Protein AF-A0A925DQ74-F1 (afdb_monomer)

Mean predicted aligned error: 6.19 Å

Foldseek 3Di:
DVLVVVLVVLLVLLVLCVDPDPDPVSNVSSVVCLVPLVVSLVVLVVQLVVLVVDPPPSVVSNVSSVNSNVSSCVSVVVVVVVVVPDDD

Sequence (88 aa):
MWRLIFPVITFFLSLLTVLRAPTNLLWRLSVAITEFPYIFIFTSTVLFVLSFWAAKYKIALLGINGFALVLFIVPLIQTYNCAAVLPV

pLDDT: mean 82.61, std 5.76, range [62.91, 89.75]

Structure (mmCIF, N/CA/C/O backbone):
data_AF-A0A925DQ74-F1
#
_entry.id   AF-A0A925DQ74-F1
#
loop_
_atom_site.group_PDB
_atom_site.id
_atom_site.type_symbol
_atom_site.label_atom_id
_atom_site.label_alt_id
_atom_site.label_comp_id
_atom_site.label_asym_id
_atom_site.label_entity_id
_atom_site.label_seq_id
_atom_site.pdbx_PDB_ins_code
_atom_site.Cartn_x
_atom_site.Cartn_y
_atom_site.Cartn_z
_atom_site.occupancy
_atom_site.B_iso_or_equiv
_atom_site.auth_seq_id
_atom_site.auth_comp_id
_atom_site.auth_asym_id
_atom_site.auth_atom_id
_atom_site.pdbx_PDB_model_num
ATOM 1 N N . MET A 1 1 ? -13.225 -1.374 14.712 1.00 62.91 1 MET A N 1
ATOM 2 C CA . MET A 1 1 ? -11.759 -1.287 14.884 1.00 62.91 1 MET A CA 1
ATOM 3 C C . MET A 1 1 ? -11.015 -2.046 13.789 1.00 6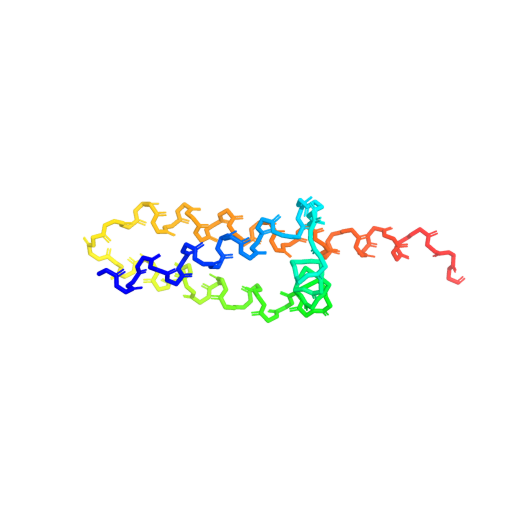2.91 1 MET A C 1
ATOM 5 O O . MET A 1 1 ? -10.251 -1.403 13.090 1.00 62.91 1 MET A O 1
ATOM 9 N N . TRP A 1 2 ? -11.317 -3.327 13.527 1.00 68.25 2 TRP A N 1
ATOM 10 C CA . TRP A 1 2 ? -10.741 -4.103 12.404 1.00 68.25 2 TRP A CA 1
ATOM 11 C C . TRP A 1 2 ? -10.735 -3.378 11.044 1.00 68.25 2 TRP A C 1
ATOM 13 O O . TRP A 1 2 ? -9.724 -3.362 10.357 1.00 68.25 2 TRP A O 1
ATOM 23 N N . ARG A 1 3 ? -11.817 -2.660 10.717 1.00 67.12 3 ARG A N 1
ATOM 24 C CA . ARG A 1 3 ? -11.945 -1.847 9.491 1.00 67.12 3 ARG A CA 1
ATOM 25 C C . ARG A 1 3 ? -10.881 -0.753 9.308 1.00 67.12 3 ARG A C 1
ATOM 27 O O . ARG A 1 3 ? -10.695 -0.319 8.183 1.00 67.12 3 ARG A O 1
ATOM 34 N N . LEU A 1 4 ? -10.222 -0.294 10.377 1.00 69.50 4 LEU A N 1
ATOM 35 C CA . LEU A 1 4 ? -9.132 0.694 10.318 1.00 69.50 4 LEU A CA 1
ATOM 36 C C . LEU A 1 4 ? -7.751 0.031 10.248 1.00 69.50 4 LEU A C 1
ATOM 38 O O . LEU A 1 4 ? -6.838 0.588 9.653 1.00 69.50 4 LEU A O 1
ATOM 42 N N . ILE A 1 5 ? -7.609 -1.168 10.817 1.00 82.00 5 ILE A N 1
ATOM 43 C CA . ILE A 1 5 ? -6.328 -1.878 10.918 1.00 82.00 5 ILE A CA 1
ATOM 44 C C . ILE A 1 5 ? -5.801 -2.250 9.527 1.00 82.00 5 ILE A C 1
ATOM 46 O O . ILE A 1 5 ? -4.641 -1.985 9.229 1.00 82.00 5 ILE A O 1
ATOM 50 N N . PHE A 1 6 ? -6.655 -2.786 8.648 1.00 80.88 6 PHE A N 1
ATOM 51 C CA . PHE A 1 6 ? -6.260 -3.141 7.278 1.00 80.88 6 PHE A CA 1
ATOM 52 C C . PHE A 1 6 ? -5.749 -1.941 6.454 1.00 80.88 6 PHE A C 1
ATOM 54 O O . PHE A 1 6 ? -4.649 -2.041 5.910 1.00 80.88 6 PHE A O 1
ATOM 61 N N . PRO A 1 7 ? -6.464 -0.798 6.387 1.00 81.00 7 PRO A N 1
ATOM 62 C CA . PRO A 1 7 ? -5.965 0.412 5.732 1.00 81.00 7 PRO A CA 1
ATOM 63 C C . PRO A 1 7 ? -4.635 0.905 6.294 1.00 81.00 7 PRO A C 1
ATOM 65 O O . PRO A 1 7 ? -3.750 1.281 5.536 1.00 81.00 7 PRO A O 1
ATOM 68 N N . VAL A 1 8 ? -4.485 0.895 7.621 1.00 83.50 8 VAL A N 1
ATOM 69 C CA . VAL A 1 8 ? -3.272 1.386 8.286 1.00 83.50 8 VAL A CA 1
ATOM 70 C C . VAL A 1 8 ? -2.073 0.503 7.949 1.00 83.50 8 VAL A C 1
ATOM 72 O O . VAL A 1 8 ? -1.025 1.019 7.575 1.00 83.50 8 VAL A O 1
ATOM 75 N N . ILE A 1 9 ? -2.230 -0.821 8.007 1.00 85.00 9 ILE A N 1
ATOM 76 C CA . ILE A 1 9 ? -1.180 -1.762 7.594 1.00 85.00 9 ILE A CA 1
ATOM 77 C C . ILE A 1 9 ? -0.836 -1.545 6.117 1.00 85.00 9 ILE A C 1
ATOM 79 O O . ILE A 1 9 ? 0.330 -1.376 5.780 1.00 85.00 9 ILE A O 1
ATOM 83 N N . THR A 1 10 ? -1.845 -1.465 5.247 1.00 83.38 10 THR A N 1
ATOM 84 C CA . THR A 1 10 ? -1.660 -1.238 3.802 1.00 83.38 10 THR A CA 1
ATOM 85 C C . THR A 1 10 ? -0.901 0.063 3.524 1.00 83.38 10 THR A C 1
ATOM 87 O O . THR A 1 10 ? -0.030 0.102 2.660 1.00 83.38 10 THR A O 1
ATOM 90 N N . PHE A 1 11 ? -1.169 1.113 4.299 1.00 83.25 11 PHE A N 1
ATOM 91 C CA . PHE A 1 11 ? -0.451 2.380 4.222 1.00 83.25 11 PHE A CA 1
ATOM 92 C C . PHE A 1 11 ? 1.013 2.265 4.661 1.00 83.25 11 PHE A C 1
ATOM 94 O O . PHE A 1 11 ? 1.890 2.782 3.973 1.00 83.25 11 PHE A O 1
ATOM 101 N N . PHE A 1 12 ? 1.309 1.537 5.743 1.00 83.56 12 PHE A N 1
ATOM 102 C CA . PHE A 1 12 ? 2.695 1.267 6.143 1.00 83.56 12 PHE A CA 1
ATOM 103 C C . PHE A 1 12 ? 3.458 0.439 5.102 1.00 83.56 12 PHE A C 1
ATOM 105 O O . PHE A 1 12 ? 4.619 0.739 4.827 1.00 83.56 12 PHE A O 1
ATOM 112 N N . LEU A 1 13 ? 2.811 -0.561 4.490 1.00 82.69 13 LEU A N 1
ATOM 113 C CA . LEU A 1 13 ? 3.393 -1.292 3.359 1.00 82.69 13 LEU A CA 1
ATOM 114 C C . LEU A 1 13 ? 3.673 -0.369 2.173 1.00 82.69 13 LEU A C 1
ATOM 116 O O . LEU A 1 13 ? 4.705 -0.497 1.525 1.00 82.69 13 LEU A O 1
ATOM 120 N N . SER A 1 14 ? 2.788 0.586 1.915 1.00 81.81 14 SER A N 1
ATOM 121 C CA . SER A 1 14 ? 2.986 1.554 0.845 1.00 81.81 14 SER A CA 1
ATOM 122 C C . SER A 1 14 ? 4.137 2.528 1.129 1.00 81.81 14 SER A C 1
ATOM 124 O O . SER A 1 14 ? 4.897 2.869 0.234 1.00 81.81 14 SER A O 1
ATOM 126 N N . LEU A 1 15 ? 4.375 2.909 2.390 1.00 81.81 15 LEU A N 1
ATOM 127 C CA . LEU A 1 15 ? 5.558 3.708 2.745 1.00 81.81 15 LEU A CA 1
ATOM 128 C C . LEU A 1 15 ? 6.884 3.001 2.413 1.00 81.81 15 LEU A C 1
ATOM 130 O O . LEU A 1 15 ? 7.864 3.670 2.086 1.00 81.81 15 LEU A O 1
ATOM 134 N N . LEU A 1 16 ? 6.922 1.667 2.486 1.00 82.44 16 LEU A N 1
ATOM 135 C CA . LEU A 1 16 ? 8.116 0.867 2.185 1.00 82.44 16 LEU A CA 1
ATOM 136 C C . LEU A 1 16 ? 8.507 0.886 0.701 1.00 82.44 16 LEU A C 1
ATOM 138 O O . LEU A 1 16 ? 9.624 0.478 0.387 1.00 82.44 16 LEU A O 1
ATOM 142 N N . THR A 1 17 ? 7.636 1.347 -0.204 1.00 77.75 17 THR A N 1
ATOM 143 C CA . THR A 1 17 ? 7.987 1.508 -1.628 1.00 77.75 17 THR A CA 1
ATOM 144 C C . THR A 1 17 ? 8.769 2.793 -1.894 1.00 77.75 17 THR A C 1
ATOM 146 O O . THR A 1 17 ? 9.496 2.873 -2.881 1.00 77.75 17 THR A O 1
ATOM 149 N N . VAL A 1 18 ? 8.647 3.797 -1.019 1.00 78.75 18 VAL A N 1
ATOM 150 C CA . VAL A 1 18 ? 9.298 5.108 -1.186 1.00 78.75 18 VAL A CA 1
ATOM 151 C C . VAL A 1 18 ? 10.451 5.304 -0.203 1.00 78.75 18 VAL A C 1
ATOM 153 O O . VAL A 1 18 ? 11.464 5.911 -0.550 1.00 78.75 18 VAL A O 1
ATOM 156 N N . LEU A 1 19 ? 10.338 4.781 1.020 1.00 80.88 19 LEU A N 1
ATOM 157 C CA . LEU A 1 19 ? 11.388 4.884 2.030 1.00 80.88 19 LEU A CA 1
ATOM 158 C C . LEU A 1 19 ? 12.353 3.698 1.957 1.00 80.88 19 LEU A C 1
ATOM 160 O O . LEU A 1 19 ? 11.942 2.539 1.942 1.00 80.88 19 LEU A O 1
ATOM 164 N N . ARG A 1 20 ? 13.661 3.983 2.010 1.00 67.56 20 ARG A N 1
ATOM 165 C CA . ARG A 1 20 ? 14.687 2.943 2.165 1.00 67.56 20 ARG A CA 1
ATOM 166 C C . ARG A 1 20 ? 14.521 2.247 3.513 1.00 67.56 20 ARG A C 1
ATOM 168 O O . ARG A 1 20 ? 14.654 2.868 4.565 1.00 67.56 20 ARG A O 1
ATOM 175 N N . ALA A 1 21 ? 14.266 0.945 3.469 1.00 74.00 21 ALA A N 1
ATOM 176 C CA . ALA A 1 21 ? 14.154 0.119 4.657 1.00 74.00 21 ALA A CA 1
ATOM 177 C C . ALA A 1 21 ? 15.510 0.016 5.398 1.00 74.00 21 ALA A C 1
ATOM 179 O O . ALA A 1 21 ? 16.490 -0.418 4.792 1.00 74.00 21 ALA A O 1
ATOM 180 N N . PRO A 1 22 ? 15.586 0.359 6.700 1.00 71.38 22 PRO A N 1
ATOM 181 C CA . PRO A 1 22 ? 16.840 0.336 7.463 1.00 71.38 22 PRO A CA 1
ATOM 182 C C . PRO A 1 22 ? 17.257 -1.068 7.936 1.00 71.38 22 PRO A C 1
ATOM 184 O O . PRO A 1 22 ? 18.370 -1.250 8.420 1.00 71.38 22 PRO A O 1
ATOM 187 N N . THR A 1 23 ? 16.376 -2.068 7.842 1.00 84.31 23 THR A N 1
ATOM 188 C CA . THR A 1 23 ? 16.584 -3.415 8.403 1.00 84.31 23 THR A CA 1
ATOM 189 C C . THR A 1 23 ? 16.363 -4.491 7.342 1.00 84.31 23 THR A C 1
ATOM 191 O O . THR A 1 23 ? 15.457 -4.367 6.521 1.00 84.31 23 THR A O 1
ATOM 194 N N . ASN A 1 24 ? 17.119 -5.595 7.401 1.00 81.69 24 ASN A N 1
ATOM 195 C CA . ASN A 1 24 ? 17.061 -6.681 6.406 1.00 81.69 24 ASN A CA 1
ATOM 196 C C . ASN A 1 24 ? 15.653 -7.268 6.188 1.00 81.69 24 ASN A C 1
ATOM 198 O O . ASN A 1 24 ? 15.289 -7.574 5.056 1.00 81.69 24 ASN A O 1
ATOM 202 N N . LEU A 1 25 ? 14.848 -7.417 7.247 1.00 82.31 25 LEU A N 1
ATOM 203 C CA . LEU A 1 25 ? 13.472 -7.923 7.127 1.00 82.31 25 LEU A CA 1
ATOM 204 C C . LEU A 1 25 ? 12.569 -6.957 6.348 1.00 82.31 25 LEU A C 1
ATOM 206 O O . LEU A 1 25 ? 11.862 -7.376 5.436 1.00 82.31 25 LEU A O 1
ATOM 210 N N . LEU A 1 26 ? 12.632 -5.662 6.673 1.00 80.06 26 LEU A N 1
ATOM 211 C CA . LEU A 1 26 ? 11.861 -4.620 5.990 1.00 80.06 26 LEU A CA 1
ATOM 212 C C . LEU A 1 26 ? 12.325 -4.434 4.543 1.00 80.06 26 LEU A C 1
ATOM 214 O O . LEU A 1 26 ? 11.507 -4.168 3.668 1.00 80.06 26 LEU A O 1
ATOM 218 N N . TRP A 1 27 ? 13.619 -4.623 4.281 1.00 82.19 27 TRP A N 1
ATOM 219 C CA . TRP A 1 27 ? 14.168 -4.580 2.931 1.00 82.19 27 TRP A CA 1
ATOM 220 C C . TRP A 1 27 ? 13.614 -5.710 2.059 1.00 82.19 27 TRP A C 1
ATOM 222 O O . TRP A 1 27 ? 13.095 -5.438 0.982 1.00 82.19 27 TRP A O 1
ATOM 232 N N . ARG A 1 28 ? 13.619 -6.960 2.547 1.00 83.44 28 ARG A N 1
ATOM 233 C CA . ARG A 1 28 ? 13.025 -8.097 1.815 1.00 83.44 28 ARG A CA 1
ATOM 234 C C . ARG A 1 28 ? 11.544 -7.874 1.514 1.00 83.44 28 ARG A C 1
ATOM 236 O O . ARG A 1 28 ? 11.077 -8.208 0.432 1.00 83.44 28 ARG A O 1
ATOM 243 N N . LEU A 1 29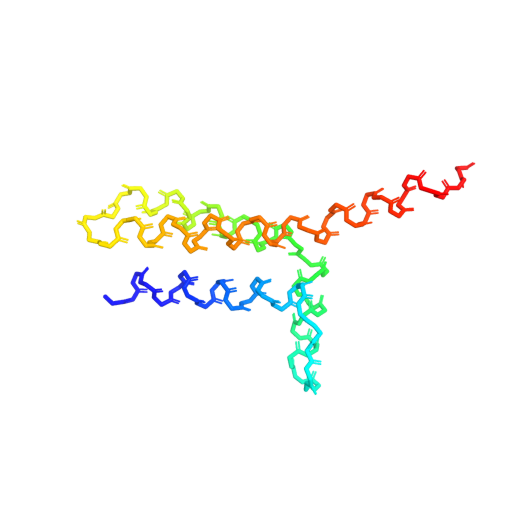 ? 10.818 -7.300 2.470 1.00 84.06 29 LEU A N 1
ATOM 244 C CA . LEU A 1 29 ? 9.397 -7.014 2.318 1.00 84.06 29 LEU A CA 1
ATOM 245 C C . LEU A 1 29 ? 9.151 -5.890 1.297 1.00 84.06 29 LEU A C 1
ATOM 247 O O . LEU A 1 29 ? 8.268 -6.023 0.459 1.00 84.06 29 LEU A O 1
ATOM 251 N N . SER A 1 30 ? 9.971 -4.835 1.309 1.00 83.06 30 SER A N 1
ATOM 252 C CA . SER A 1 30 ? 9.961 -3.780 0.286 1.00 83.06 30 SER A CA 1
ATOM 253 C C . SER A 1 30 ? 10.220 -4.354 -1.113 1.00 83.06 30 SER A C 1
ATOM 255 O O . SER A 1 30 ? 9.444 -4.082 -2.028 1.00 83.06 30 SER A O 1
ATOM 257 N N . VAL A 1 31 ? 11.219 -5.231 -1.276 1.00 82.81 31 VAL A N 1
ATOM 258 C CA . VAL A 1 31 ? 11.486 -5.914 -2.556 1.00 82.81 31 VAL A CA 1
ATOM 259 C C . VAL A 1 31 ? 10.261 -6.703 -3.027 1.00 82.81 31 VAL A C 1
ATOM 261 O O . VAL A 1 31 ? 9.790 -6.468 -4.134 1.00 82.81 31 VAL A O 1
ATOM 264 N N . ALA A 1 32 ? 9.674 -7.543 -2.169 1.00 84.75 32 ALA A N 1
ATOM 265 C CA . ALA A 1 32 ? 8.495 -8.338 -2.523 1.00 84.75 32 ALA A CA 1
ATOM 266 C C . ALA A 1 32 ? 7.290 -7.473 -2.947 1.00 84.75 32 ALA A C 1
ATOM 268 O O . ALA A 1 32 ? 6.574 -7.807 -3.889 1.00 84.75 32 ALA A O 1
ATOM 269 N N . ILE A 1 33 ? 7.066 -6.339 -2.276 1.00 83.75 33 ILE A N 1
ATOM 270 C CA . ILE A 1 33 ? 6.002 -5.393 -2.648 1.00 83.75 33 ILE A CA 1
ATOM 271 C C . ILE A 1 33 ? 6.268 -4.776 -4.021 1.00 83.75 33 ILE A C 1
ATOM 273 O O . ILE A 1 33 ? 5.346 -4.611 -4.821 1.00 83.75 33 ILE A O 1
ATOM 277 N N . THR A 1 34 ? 7.527 -4.436 -4.286 1.00 83.88 34 THR A N 1
ATOM 278 C CA . THR A 1 34 ? 7.945 -3.759 -5.517 1.00 83.88 34 THR A CA 1
ATOM 279 C C . THR A 1 34 ? 7.966 -4.708 -6.718 1.00 83.88 34 THR A C 1
ATOM 281 O O . THR A 1 34 ? 7.740 -4.261 -7.837 1.00 83.88 34 THR A O 1
ATOM 284 N N . GLU A 1 35 ? 8.179 -6.010 -6.499 1.00 84.44 35 GLU A N 1
ATOM 285 C CA . GLU A 1 35 ? 8.078 -7.052 -7.533 1.00 8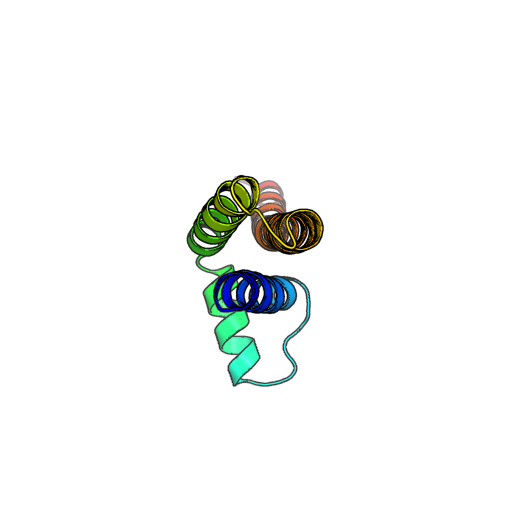4.44 35 GLU A CA 1
ATOM 286 C C . GLU A 1 35 ? 6.628 -7.361 -7.929 1.00 84.44 35 GLU A C 1
ATOM 288 O O . GLU A 1 35 ? 6.350 -7.640 -9.095 1.00 84.44 35 GLU A O 1
ATOM 293 N N . PHE A 1 36 ? 5.684 -7.263 -6.987 1.00 85.88 36 PHE A N 1
ATOM 294 C CA . PHE A 1 36 ? 4.265 -7.547 -7.231 1.00 85.88 36 PHE A CA 1
ATOM 295 C C . PHE A 1 36 ? 3.350 -6.324 -7.011 1.00 85.88 36 PHE A C 1
ATOM 297 O O . PHE A 1 36 ? 2.340 -6.429 -6.303 1.00 85.88 36 PHE A O 1
ATOM 304 N N . PRO A 1 37 ? 3.623 -5.163 -7.644 1.00 84.56 37 PRO A N 1
ATOM 305 C CA . PRO A 1 37 ? 2.935 -3.907 -7.338 1.00 84.56 37 PRO A CA 1
ATOM 306 C C . PRO A 1 37 ? 1.439 -3.975 -7.670 1.00 84.56 37 PRO A C 1
ATOM 308 O O . PRO A 1 37 ? 0.612 -3.427 -6.944 1.00 84.56 37 PRO A O 1
ATOM 311 N N . TYR A 1 38 ? 1.060 -4.717 -8.715 1.00 84.81 38 TYR A N 1
ATOM 312 C CA . TYR A 1 38 ? -0.337 -4.887 -9.124 1.00 84.81 38 TYR A CA 1
ATOM 313 C C . TYR A 1 38 ? -1.215 -5.525 -8.041 1.00 84.81 38 TYR A C 1
ATOM 315 O O . TYR A 1 38 ? -2.375 -5.138 -7.898 1.00 84.81 38 TYR A O 1
ATOM 323 N N . ILE A 1 39 ? -0.676 -6.456 -7.244 1.00 87.69 39 ILE A N 1
ATOM 324 C CA . ILE A 1 39 ? -1.426 -7.109 -6.160 1.00 87.69 39 ILE A CA 1
ATOM 325 C C . ILE A 1 39 ? -1.773 -6.082 -5.079 1.00 87.69 39 ILE A C 1
ATOM 327 O O . ILE A 1 39 ? -2.921 -6.015 -4.627 1.00 87.69 39 ILE A O 1
ATOM 331 N N . PHE A 1 40 ? -0.799 -5.249 -4.703 1.00 86.69 40 PHE A N 1
ATOM 332 C CA . PHE A 1 40 ? -0.957 -4.207 -3.688 1.00 86.69 40 PHE A CA 1
ATOM 333 C C . PHE A 1 40 ? -1.854 -3.058 -4.162 1.00 86.69 40 PHE A C 1
ATOM 335 O O . PHE A 1 40 ? -2.700 -2.580 -3.405 1.00 86.69 40 PHE A O 1
ATOM 342 N N . ILE A 1 41 ? -1.763 -2.673 -5.438 1.00 87.50 41 ILE A N 1
ATOM 343 C CA . ILE A 1 41 ? -2.670 -1.692 -6.055 1.00 87.50 41 ILE A CA 1
ATOM 344 C C . ILE A 1 41 ? -4.105 -2.218 -6.069 1.00 87.50 41 ILE A C 1
ATOM 346 O O . ILE A 1 41 ? -5.033 -1.494 -5.701 1.00 87.50 41 ILE A O 1
ATOM 350 N N . PHE A 1 42 ? -4.305 -3.481 -6.452 1.00 89.75 42 PHE A N 1
ATOM 351 C CA . PHE A 1 42 ? -5.632 -4.088 -6.474 1.00 89.75 42 PHE A CA 1
ATOM 352 C C . PHE A 1 42 ? -6.244 -4.142 -5.071 1.00 89.75 42 PHE A C 1
ATOM 354 O O . PHE A 1 42 ? -7.363 -3.671 -4.864 1.00 89.75 42 PHE A O 1
ATOM 361 N N . THR A 1 43 ? -5.495 -4.635 -4.081 1.00 87.31 43 THR A N 1
ATOM 362 C CA . THR A 1 43 ? -5.973 -4.678 -2.687 1.00 87.31 43 THR A CA 1
ATOM 363 C C . THR A 1 43 ? -6.261 -3.285 -2.136 1.00 87.31 43 THR A C 1
ATOM 365 O O . THR A 1 43 ? -7.309 -3.082 -1.520 1.00 87.31 43 THR A O 1
ATOM 368 N N . SER A 1 44 ? -5.394 -2.304 -2.397 1.00 87.88 44 SER A N 1
ATOM 369 C CA . SER A 1 44 ? -5.613 -0.922 -1.962 1.00 87.88 44 SER A CA 1
ATOM 370 C C . SER A 1 44 ? -6.838 -0.291 -2.641 1.00 87.88 44 SER A C 1
ATOM 372 O O . SER A 1 44 ? -7.620 0.388 -1.978 1.00 87.88 44 SER A O 1
ATOM 374 N N . THR A 1 45 ? -7.094 -0.605 -3.915 1.00 88.31 45 THR A N 1
ATOM 375 C CA . THR A 1 45 ? -8.300 -0.171 -4.643 1.00 88.31 45 THR A CA 1
ATOM 376 C C . THR A 1 45 ? -9.566 -0.771 -4.042 1.00 88.31 45 THR A C 1
ATOM 378 O O . THR A 1 45 ? -10.525 -0.045 -3.782 1.00 88.31 45 THR A O 1
ATOM 381 N N . VAL A 1 46 ? -9.575 -2.075 -3.757 1.00 89.38 46 VAL A N 1
ATOM 382 C CA . VAL A 1 46 ? -10.712 -2.736 -3.098 1.00 89.38 46 VAL A CA 1
ATOM 383 C C . VAL A 1 46 ? -10.984 -2.097 -1.734 1.00 89.38 46 VAL A C 1
ATOM 385 O O . VAL A 1 46 ? -12.129 -1.761 -1.428 1.00 89.38 46 VAL A O 1
ATOM 388 N N . LEU A 1 47 ? -9.946 -1.851 -0.929 1.00 86.12 47 LEU A N 1
ATOM 389 C CA . LEU A 1 47 ? -10.086 -1.187 0.371 1.00 86.12 47 LEU A CA 1
ATOM 390 C C . LEU A 1 47 ? -10.565 0.268 0.248 1.00 86.12 47 LEU A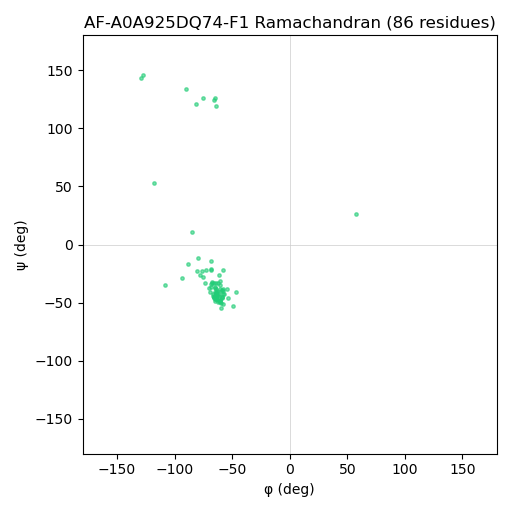 C 1
ATOM 392 O O . LEU A 1 47 ? -11.380 0.718 1.061 1.00 86.12 47 LEU A O 1
ATOM 396 N N . PHE A 1 48 ? -10.113 0.997 -0.771 1.00 87.62 48 PHE A N 1
ATOM 397 C CA . PHE A 1 48 ? -10.571 2.353 -1.070 1.00 87.62 48 PHE A CA 1
ATOM 398 C C . PHE A 1 48 ? -12.061 2.371 -1.437 1.00 87.62 48 PHE A C 1
ATOM 400 O O . PHE A 1 48 ? -12.832 3.135 -0.856 1.00 87.62 48 PHE A O 1
ATOM 407 N N . VAL A 1 49 ? -12.494 1.463 -2.314 1.00 87.81 49 VAL A N 1
ATOM 408 C CA . VAL A 1 49 ? -13.901 1.292 -2.708 1.00 87.81 49 VAL A CA 1
ATOM 409 C C . VAL A 1 49 ? -14.759 0.932 -1.489 1.00 87.81 49 VAL A C 1
ATOM 411 O O . VAL A 1 49 ? -15.753 1.602 -1.212 1.00 87.81 49 VAL A O 1
ATOM 414 N N . LEU A 1 50 ? -14.329 -0.030 -0.667 1.00 85.12 50 LEU A N 1
ATOM 415 C CA . LEU A 1 50 ? -15.022 -0.412 0.573 1.00 85.12 50 LEU A CA 1
ATOM 416 C C . LEU A 1 50 ? -15.111 0.730 1.601 1.00 85.12 50 LEU A C 1
ATOM 418 O O . LEU A 1 50 ? -16.038 0.765 2.418 1.00 85.12 50 LEU A O 1
ATOM 422 N N . SER A 1 51 ? -14.183 1.687 1.557 1.00 82.62 51 SER A N 1
ATOM 423 C CA . SER A 1 51 ? -14.191 2.857 2.440 1.00 82.62 51 SER A CA 1
ATOM 424 C C . SER A 1 51 ? -15.354 3.813 2.142 1.00 82.62 51 SER A C 1
ATOM 426 O O . SER A 1 51 ? -15.796 4.525 3.047 1.00 82.62 51 SER A O 1
ATOM 428 N N . PHE A 1 52 ? -15.935 3.792 0.934 1.00 82.00 52 PHE A N 1
ATOM 429 C CA . PHE A 1 52 ? -17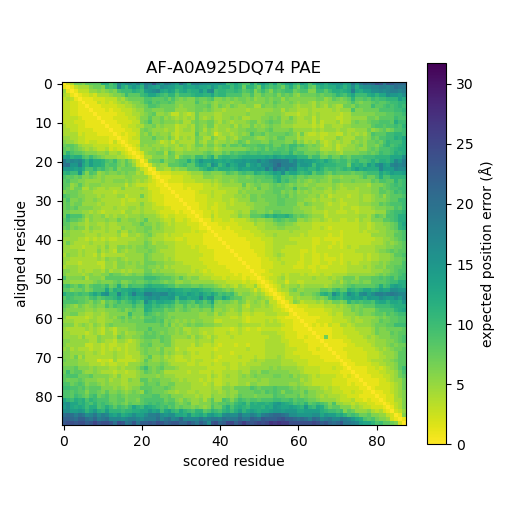.112 4.610 0.609 1.00 82.00 52 PHE A CA 1
ATOM 430 C C . PHE A 1 52 ? -18.376 4.189 1.364 1.00 82.00 52 PHE A C 1
ATOM 432 O O . PHE A 1 52 ? -19.171 5.061 1.736 1.00 82.00 52 PHE A O 1
ATOM 439 N N . TRP A 1 53 ? -18.517 2.891 1.653 1.00 81.50 53 TRP A N 1
ATOM 440 C CA . TRP A 1 53 ? -19.610 2.309 2.447 1.00 81.50 53 TRP A CA 1
ATOM 441 C C . TRP A 1 53 ? -19.345 2.357 3.964 1.00 81.50 53 TRP A C 1
ATOM 443 O O . TRP A 1 53 ? -20.050 1.732 4.763 1.00 81.50 53 TRP A O 1
ATOM 453 N N . ALA A 1 54 ? -18.321 3.089 4.417 1.00 77.31 54 ALA A N 1
ATOM 454 C CA . ALA A 1 54 ? -18.055 3.257 5.839 1.00 77.31 54 ALA A CA 1
ATOM 455 C C . ALA A 1 54 ? -18.930 4.326 6.499 1.00 77.31 54 ALA A C 1
ATOM 457 O O . ALA A 1 54 ? -18.869 5.499 6.156 1.00 77.31 54 ALA A O 1
ATOM 458 N N . ALA A 1 55 ? -19.700 3.913 7.514 1.00 72.75 55 ALA A N 1
ATOM 459 C CA . ALA A 1 55 ? -20.528 4.808 8.324 1.00 72.75 55 ALA A CA 1
ATOM 460 C C . ALA A 1 55 ? -19.724 5.630 9.355 1.00 72.75 55 ALA A C 1
ATOM 462 O O . ALA A 1 55 ? -20.179 6.678 9.795 1.00 72.75 55 ALA A O 1
ATOM 463 N N . LYS A 1 56 ? -18.527 5.171 9.756 1.00 75.75 56 LYS A N 1
ATOM 464 C CA . LYS A 1 56 ? -17.641 5.857 10.718 1.00 75.75 56 LYS A CA 1
ATOM 465 C C . LYS A 1 56 ? -16.229 5.987 10.146 1.00 75.75 56 LYS A C 1
ATOM 467 O O . LYS A 1 56 ? -15.761 5.066 9.482 1.00 75.75 56 LYS A O 1
ATOM 472 N N . TYR A 1 57 ? -15.558 7.108 10.434 1.00 77.94 57 TYR A N 1
ATOM 473 C CA . TYR A 1 57 ? -14.181 7.422 10.005 1.00 77.94 57 TYR A CA 1
ATOM 474 C C . TYR A 1 57 ? -13.949 7.412 8.480 1.00 77.94 57 TYR A C 1
ATOM 476 O O . TYR A 1 57 ? -12.828 7.208 8.024 1.00 77.94 57 TYR A O 1
ATOM 484 N N . LYS A 1 58 ? -15.001 7.662 7.686 1.00 81.06 58 LYS A N 1
ATOM 485 C CA . LYS A 1 58 ? -14.983 7.609 6.214 1.00 81.06 58 LYS A CA 1
ATOM 486 C C . LYS A 1 58 ? -13.880 8.465 5.584 1.00 81.06 58 LYS A C 1
ATOM 488 O O . LYS A 1 58 ? -13.171 7.985 4.711 1.00 81.06 58 LYS A O 1
ATOM 493 N N . ILE A 1 59 ? -13.713 9.705 6.049 1.00 83.62 59 ILE A N 1
ATOM 494 C CA . ILE A 1 59 ? -12.723 10.648 5.503 1.00 83.62 59 ILE A CA 1
ATOM 495 C C . ILE A 1 59 ? -11.296 10.157 5.775 1.00 83.62 59 ILE A C 1
ATOM 497 O O . ILE A 1 59 ? -10.471 10.145 4.868 1.00 83.62 59 ILE A O 1
ATOM 501 N N . ALA A 1 60 ? -11.019 9.688 6.996 1.00 84.38 60 ALA A N 1
ATOM 502 C CA . ALA A 1 60 ? -9.709 9.147 7.355 1.00 84.38 60 ALA A CA 1
ATOM 503 C C . ALA A 1 60 ? -9.383 7.876 6.553 1.00 84.38 60 ALA A C 1
ATOM 505 O O . ALA A 1 60 ? -8.276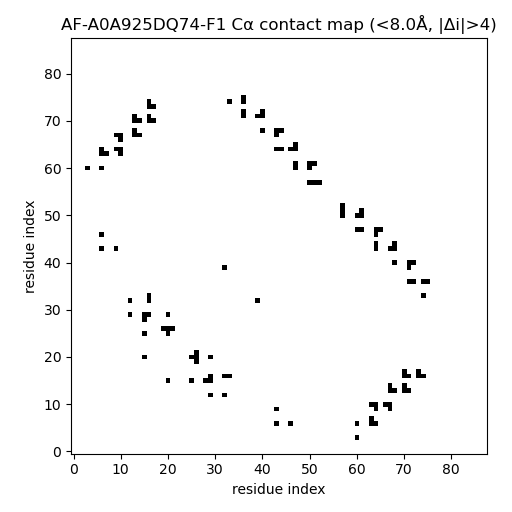 7.732 6.044 1.00 84.38 60 ALA A O 1
ATOM 506 N N . LEU A 1 61 ? -10.363 6.982 6.390 1.00 84.50 61 LEU A N 1
ATOM 507 C CA . LEU A 1 61 ? -10.231 5.760 5.594 1.00 84.50 61 LEU A CA 1
ATOM 508 C C . LEU A 1 61 ? -9.969 6.047 4.111 1.00 84.50 61 LEU A C 1
ATOM 510 O O . LEU A 1 61 ? -9.100 5.417 3.512 1.00 84.50 61 LEU A O 1
ATOM 514 N N . LEU A 1 62 ? -10.697 7.003 3.530 1.00 86.81 62 LEU A N 1
ATOM 515 C CA . LEU A 1 62 ? -10.490 7.450 2.153 1.00 86.81 62 LEU A CA 1
ATOM 516 C C . LEU A 1 62 ? -9.115 8.090 1.972 1.00 86.81 62 LEU A C 1
ATOM 518 O O . LEU A 1 62 ? -8.415 7.746 1.028 1.00 86.81 62 LEU A O 1
ATOM 522 N N . GLY A 1 63 ? -8.711 8.970 2.890 1.00 87.75 63 GLY A N 1
ATOM 523 C CA . GLY A 1 63 ? -7.403 9.618 2.841 1.00 87.75 63 GLY A CA 1
ATOM 524 C C . GLY A 1 63 ? -6.265 8.601 2.876 1.00 87.75 63 GLY A C 1
ATOM 525 O O . GLY A 1 63 ? -5.445 8.568 1.965 1.00 87.75 63 GLY A O 1
ATOM 526 N N . ILE A 1 64 ? -6.252 7.721 3.880 1.00 88.19 64 ILE A N 1
ATOM 527 C CA . ILE A 1 64 ? -5.183 6.727 4.064 1.00 88.19 64 ILE A CA 1
ATOM 528 C C . ILE A 1 64 ? -5.084 5.780 2.860 1.00 88.19 64 ILE A C 1
ATOM 530 O O . ILE A 1 64 ? -3.993 5.589 2.328 1.00 88.19 64 ILE A O 1
ATOM 534 N N . ASN A 1 65 ? -6.206 5.216 2.399 1.00 86.38 65 ASN A N 1
ATOM 535 C CA . ASN A 1 65 ? -6.188 4.311 1.245 1.00 86.38 65 ASN A CA 1
ATOM 536 C C . ASN A 1 65 ? -5.854 5.044 -0.063 1.00 86.38 65 ASN A C 1
ATOM 538 O O . ASN A 1 65 ? -5.149 4.494 -0.901 1.00 86.38 65 ASN A O 1
ATOM 542 N N . GLY A 1 66 ? -6.318 6.285 -0.233 1.00 88.00 66 GLY A N 1
ATOM 543 C CA . GLY A 1 66 ? -6.004 7.097 -1.408 1.00 88.00 66 GLY A CA 1
ATOM 544 C C . GLY A 1 66 ? -4.512 7.415 -1.497 1.00 88.00 66 GLY A C 1
ATOM 545 O O . GLY A 1 66 ? -3.897 7.203 -2.539 1.00 88.00 66 GLY A O 1
ATOM 546 N N . PHE A 1 67 ? -3.901 7.839 -0.387 1.00 88.62 67 PHE A N 1
ATOM 547 C CA . PHE A 1 67 ? -2.453 8.050 -0.320 1.00 88.62 67 PHE A CA 1
ATOM 548 C C . PHE A 1 67 ? -1.670 6.751 -0.543 1.00 88.62 67 PHE A C 1
ATOM 550 O O . PHE A 1 67 ? -0.692 6.755 -1.289 1.00 88.62 67 PHE A O 1
ATOM 557 N N . ALA A 1 68 ? -2.110 5.638 0.052 1.00 87.88 68 ALA A N 1
ATOM 558 C CA . ALA A 1 68 ? -1.476 4.337 -0.153 1.00 87.88 68 ALA A CA 1
ATOM 559 C C . ALA A 1 68 ? -1.504 3.906 -1.630 1.00 87.88 68 ALA A C 1
ATOM 561 O O . ALA A 1 68 ? -0.502 3.392 -2.126 1.00 87.88 68 ALA A O 1
ATOM 562 N N . LEU A 1 69 ? -2.608 4.155 -2.344 1.00 88.19 69 LEU A N 1
ATOM 563 C CA .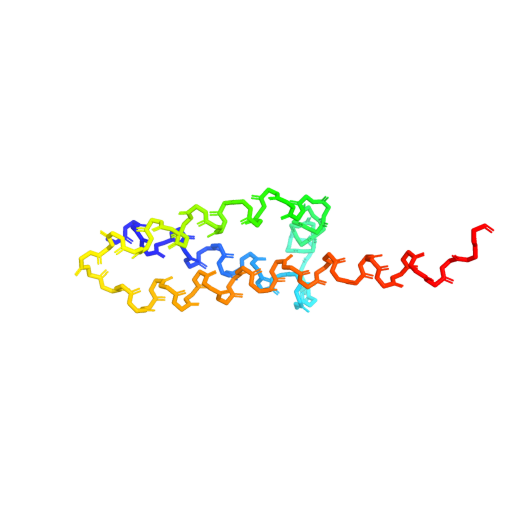 LEU A 1 69 ? -2.718 3.875 -3.777 1.00 88.19 69 LEU A CA 1
ATOM 564 C C . LEU A 1 69 ? -1.690 4.652 -4.595 1.00 88.19 69 LEU A C 1
ATOM 566 O O . LEU A 1 69 ? -0.980 4.063 -5.407 1.00 88.19 69 LEU A O 1
ATOM 570 N N . VAL A 1 70 ? -1.592 5.963 -4.363 1.00 88.69 70 VAL A N 1
ATOM 571 C CA . VAL A 1 70 ? -0.644 6.828 -5.081 1.00 88.69 70 VAL A CA 1
ATOM 572 C C . VAL A 1 70 ? 0.791 6.341 -4.877 1.00 88.69 70 VAL A C 1
ATOM 574 O O . VAL A 1 70 ? 1.542 6.213 -5.840 1.00 88.69 70 VAL A O 1
ATOM 577 N N . LEU A 1 71 ? 1.154 6.005 -3.640 1.00 87.62 71 LEU A N 1
ATOM 578 C CA . LEU A 1 71 ? 2.483 5.503 -3.289 1.00 87.62 71 LEU A CA 1
ATOM 579 C C . LEU A 1 71 ? 2.799 4.128 -3.916 1.00 87.62 71 LEU A C 1
ATOM 581 O O . LEU A 1 71 ? 3.940 3.892 -4.314 1.00 87.62 71 LEU A O 1
ATOM 585 N N . PHE A 1 72 ? 1.812 3.242 -4.093 1.00 86.12 72 PHE A N 1
ATOM 586 C CA . PHE A 1 72 ? 2.019 1.973 -4.809 1.00 86.12 72 PHE A CA 1
ATOM 587 C C . PHE A 1 72 ? 2.185 2.142 -6.325 1.00 86.12 72 PHE A C 1
ATOM 589 O O . PHE A 1 72 ? 2.779 1.283 -6.973 1.00 86.12 72 PHE A O 1
ATOM 596 N N . ILE A 1 73 ? 1.699 3.244 -6.899 1.00 86.81 73 ILE A N 1
ATOM 597 C CA . ILE A 1 73 ? 1.867 3.547 -8.328 1.00 86.81 73 ILE A CA 1
ATOM 598 C C . ILE A 1 73 ? 3.278 4.088 -8.624 1.00 86.81 73 ILE A C 1
ATOM 600 O O . ILE A 1 73 ? 3.788 3.900 -9.727 1.00 86.81 73 ILE A O 1
ATOM 604 N N . VAL A 1 74 ? 3.951 4.707 -7.648 1.00 87.50 74 VAL A N 1
ATOM 605 C CA . VAL A 1 74 ? 5.315 5.253 -7.800 1.00 87.50 74 VAL A CA 1
ATOM 606 C C . VAL A 1 74 ? 6.315 4.265 -8.428 1.00 87.50 74 VAL A C 1
ATOM 608 O O . VAL A 1 74 ? 6.937 4.639 -9.427 1.00 87.50 74 VAL A O 1
ATOM 611 N N . PRO A 1 75 ? 6.493 3.025 -7.925 1.00 83.19 75 PRO A N 1
ATOM 612 C CA . PRO A 1 75 ? 7.440 2.084 -8.521 1.00 83.19 75 PRO A CA 1
ATOM 613 C C . PRO A 1 75 ? 7.082 1.710 -9.965 1.00 83.19 75 PRO A C 1
ATOM 615 O O . PRO A 1 75 ? 7.985 1.562 -10.785 1.00 83.19 75 PRO A O 1
ATOM 618 N N . LEU A 1 76 ? 5.791 1.648 -10.325 1.00 85.25 76 LEU A N 1
ATOM 619 C CA . LEU A 1 76 ? 5.386 1.426 -11.719 1.00 85.25 76 LEU A CA 1
ATOM 620 C C . LEU A 1 76 ? 5.889 2.554 -12.620 1.00 85.25 76 LEU A C 1
ATOM 622 O O . LEU A 1 76 ? 6.516 2.285 -13.642 1.00 85.25 76 LEU A O 1
ATOM 626 N N . ILE A 1 77 ? 5.680 3.811 -12.225 1.00 85.50 77 ILE A N 1
ATOM 627 C CA . ILE A 1 77 ? 6.143 4.969 -13.006 1.00 85.50 77 ILE A CA 1
ATOM 628 C C . ILE A 1 77 ? 7.663 4.912 -13.206 1.00 85.50 77 ILE A C 1
ATOM 630 O O . ILE A 1 77 ? 8.147 5.141 -14.313 1.00 85.50 77 ILE A O 1
ATOM 634 N N . GLN A 1 78 ? 8.419 4.554 -12.164 1.00 84.75 78 GLN A N 1
ATOM 635 C CA . GLN A 1 78 ? 9.873 4.405 -12.266 1.00 84.75 78 GLN A CA 1
ATOM 636 C C . GLN A 1 78 ? 10.264 3.318 -13.274 1.00 84.75 78 GLN A C 1
ATOM 638 O O . GLN A 1 78 ? 11.132 3.559 -14.112 1.00 84.75 78 GLN A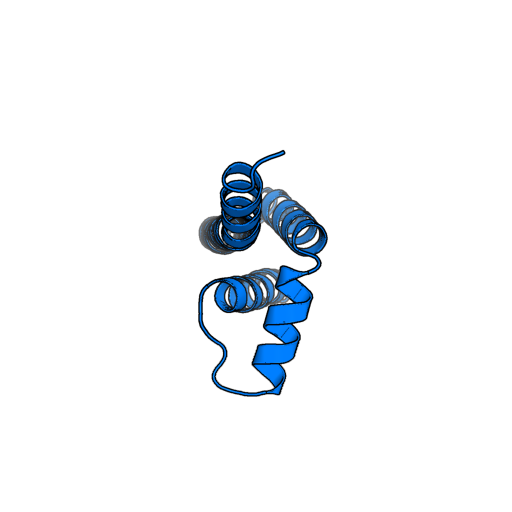 O 1
ATOM 643 N N . THR A 1 79 ? 9.594 2.160 -13.254 1.00 85.19 79 THR A N 1
ATOM 644 C CA . THR A 1 79 ? 9.877 1.081 -14.217 1.00 85.19 79 THR A CA 1
ATOM 645 C C . THR A 1 79 ? 9.570 1.479 -15.661 1.00 85.19 79 THR A C 1
ATOM 647 O O . THR A 1 79 ? 10.396 1.233 -16.538 1.00 85.19 79 THR A O 1
ATOM 650 N N . TYR A 1 80 ? 8.443 2.155 -15.915 1.00 85.50 80 TYR A N 1
ATOM 651 C CA . TYR A 1 80 ? 8.101 2.650 -17.253 1.00 85.50 80 TYR A CA 1
ATOM 652 C C . TYR A 1 80 ? 9.098 3.702 -17.746 1.00 85.50 80 TYR A C 1
ATOM 654 O O . TYR A 1 80 ? 9.522 3.646 -18.899 1.00 85.50 80 TYR A O 1
ATOM 662 N N . ASN A 1 81 ? 9.526 4.617 -16.872 1.00 86.00 81 ASN A N 1
ATOM 663 C CA . ASN A 1 81 ? 10.543 5.611 -17.211 1.00 86.00 81 ASN A CA 1
ATOM 664 C C . ASN A 1 81 ? 11.890 4.952 -17.547 1.00 86.00 81 ASN A C 1
ATOM 666 O O . ASN A 1 81 ? 12.536 5.359 -18.507 1.00 86.00 81 ASN A O 1
ATOM 670 N N . CYS A 1 82 ? 12.305 3.920 -16.804 1.00 84.75 82 CYS A N 1
ATOM 671 C CA . CYS A 1 82 ? 13.511 3.154 -17.131 1.00 84.75 82 CYS A CA 1
ATOM 672 C C . CYS A 1 82 ? 13.384 2.413 -18.469 1.00 84.75 82 CYS A C 1
ATOM 674 O O . CYS A 1 82 ? 14.329 2.422 -19.254 1.00 84.75 82 CYS A O 1
ATOM 676 N N . ALA A 1 83 ? 12.226 1.810 -18.750 1.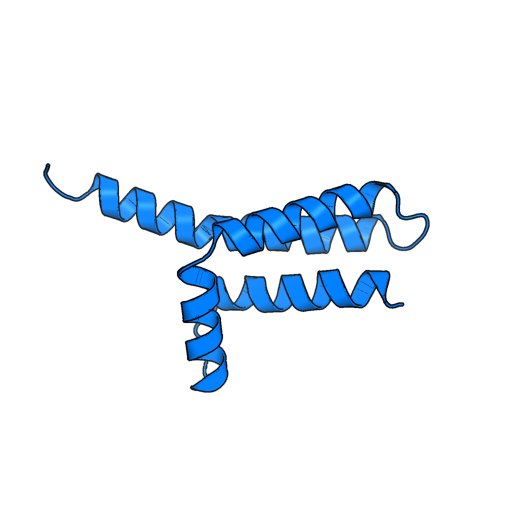00 84.88 83 ALA A N 1
ATOM 677 C CA . ALA A 1 83 ? 11.980 1.110 -20.008 1.00 84.88 83 ALA A CA 1
ATOM 678 C C . ALA A 1 83 ? 12.018 2.055 -21.221 1.00 84.88 83 ALA A C 1
ATOM 680 O O . ALA A 1 83 ? 12.568 1.694 -22.255 1.00 84.88 83 ALA A O 1
ATOM 681 N N . ALA A 1 84 ? 11.497 3.277 -21.085 1.00 83.56 84 ALA A N 1
ATOM 682 C CA . ALA A 1 84 ? 11.474 4.270 -22.160 1.00 83.56 84 ALA A CA 1
ATOM 683 C C . ALA A 1 84 ? 12.866 4.809 -22.549 1.00 83.56 84 ALA A C 1
ATOM 685 O O . ALA A 1 84 ? 13.028 5.355 -23.638 1.00 83.56 84 ALA A O 1
ATOM 686 N N . VAL A 1 85 ? 13.860 4.687 -21.663 1.00 87.38 85 VAL A N 1
ATOM 687 C CA . VAL A 1 85 ? 15.236 5.163 -21.893 1.00 87.38 85 VAL A CA 1
ATOM 688 C C . VAL A 1 85 ? 16.110 4.098 -22.570 1.00 87.38 85 VAL A C 1
ATOM 690 O O . VAL A 1 85 ? 17.166 4.425 -23.111 1.00 87.38 85 VAL A O 1
ATOM 693 N N . LEU A 1 86 ? 15.691 2.829 -22.569 1.00 79.38 86 LEU A N 1
ATOM 694 C CA . LEU A 1 86 ? 16.447 1.753 -23.208 1.00 79.38 86 LEU A CA 1
ATOM 695 C C . LEU A 1 86 ? 16.287 1.825 -24.740 1.00 79.38 86 LEU A C 1
ATOM 697 O O . LEU A 1 86 ? 15.152 1.836 -25.221 1.00 79.38 86 LEU A O 1
ATOM 701 N N . PRO A 1 87 ? 17.389 1.872 -25.518 1.00 70.69 87 PRO A N 1
ATOM 702 C CA . PRO A 1 87 ? 17.310 1.782 -26.972 1.00 70.69 87 PRO A CA 1
ATOM 703 C C . PRO A 1 87 ? 16.781 0.394 -27.359 1.00 70.69 87 PRO A C 1
ATOM 705 O O . PRO A 1 87 ? 17.307 -0.617 -26.892 1.00 70.69 87 PRO A O 1
ATOM 708 N N . VAL A 1 88 ? 15.712 0.380 -28.161 1.00 65.25 88 VAL A N 1
ATOM 709 C CA . VAL A 1 88 ? 15.072 -0.829 -28.711 1.00 65.25 88 VAL A CA 1
ATOM 710 C C . VAL A 1 88 ? 15.963 -1.472 -29.765 1.00 65.25 88 VAL A C 1
ATOM 712 O O . VAL A 1 88 ? 16.517 -0.712 -30.593 1.00 65.25 88 VAL A O 1
#

Secondary structure (DSSP, 8-state):
-HHHHHHHHHHHHHHHHHSPPSSHHHHHHHHHHHHSHHHHHHHHHHHHHHHHT-SSSHHHHHHHHHHHHHHHHHHHHHHHHHHHHS--

Radius of gyration: 14.58 Å; Cα contacts (8 Å, |Δi|>4): 66; chains: 1; bounding box: 38×19×44 Å

Solvent-accessible surface area (backbone atoms only — not comparable to full-atom values): 4856 Å² total; per-residue (Å²): 112,72,85,54,50,57,46,53,52,51,31,56,59,21,48,40,69,76,45,84,56,93,42,75,70,53,37,56,51,26,50,54,47,67,76,44,35,68,61,58,39,50,52,33,47,54,54,32,59,56,26,73,78,39,92,68,65,31,67,60,44,38,49,45,22,50,53,23,37,56,42,42,45,48,62,54,55,53,52,53,57,55,57,72,71,55,86,129